Protein AF-A0A3D1ARV5-F1 (afdb_monomer_lite)

pLDDT: mean 89.75, std 9.6, range [51.47, 97.81]

Sequence (75 aa):
DDGAETDLDLGHYERFTHAPLTQANNLTSGRIYEQIITRERRGDYLGKTVQVIPHVTNEIKAAAKRVAVDMDVVI

Secondary structure (DSSP, 8-state):
-------HHHHHHHHHH-PPP-GGG---HHHHHHHHHHHHHHTTTTTPPP-IIIIIHHHHHHHHHHHTTT-S---

Radius of gyration: 14.78 Å; chains: 1; bounding box: 36×26×34 Å

Structure (mmCIF, N/CA/C/O backbone):
data_AF-A0A3D1ARV5-F1
#
_entry.id   AF-A0A3D1ARV5-F1
#
loop_
_atom_site.group_PDB
_atom_site.id
_atom_site.type_symbol
_atom_site.label_atom_id
_atom_site.label_alt_id
_atom_site.label_comp_id
_atom_site.label_asym_id
_atom_site.label_entity_id
_atom_site.label_seq_id
_atom_site.pdbx_PDB_ins_code
_atom_site.Cartn_x
_atom_site.Cartn_y
_atom_site.Cartn_z
_atom_site.occupancy
_atom_site.B_iso_or_equiv
_atom_site.auth_seq_id
_atom_site.auth_comp_id
_atom_site.auth_asym_id
_atom_site.auth_atom_id
_atom_site.pdbx_PDB_model_num
ATOM 1 N N . ASP A 1 1 ? 7.630 7.478 -17.583 1.00 51.47 1 ASP A N 1
ATOM 2 C CA . ASP A 1 1 ? 7.724 8.633 -16.671 1.00 51.47 1 ASP A CA 1
ATOM 3 C C . ASP A 1 1 ? 6.372 9.232 -16.356 1.00 51.47 1 ASP A C 1
ATOM 5 O O . ASP A 1 1 ? 5.867 10.075 -17.088 1.00 51.47 1 ASP A O 1
ATOM 9 N N . ASP A 1 2 ? 5.777 8.783 -15.255 1.00 60.72 2 ASP A N 1
ATOM 10 C CA . ASP A 1 2 ? 4.578 9.391 -14.667 1.00 60.72 2 ASP A CA 1
A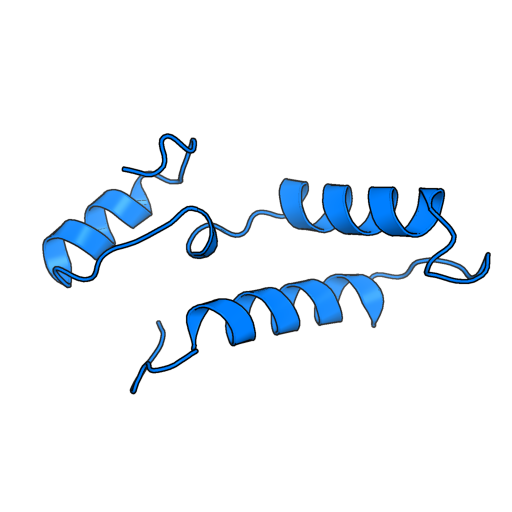TOM 11 C C . ASP A 1 2 ? 4.912 10.546 -13.699 1.00 60.72 2 ASP A C 1
ATOM 13 O O . ASP A 1 2 ? 4.029 11.069 -13.021 1.00 60.72 2 ASP A O 1
ATOM 17 N N . GLY A 1 3 ? 6.179 10.986 -13.674 1.00 59.19 3 GLY A N 1
AT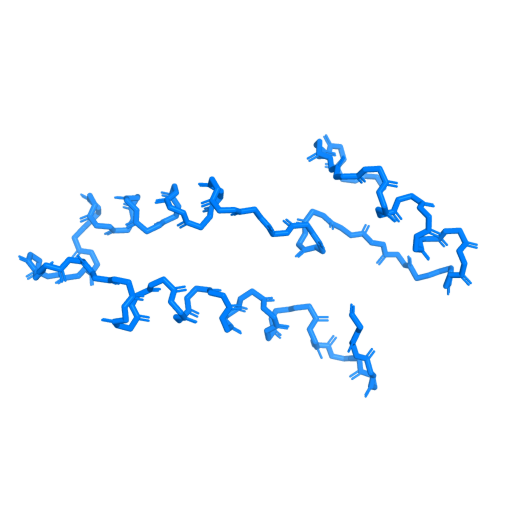OM 18 C CA . GLY A 1 3 ? 6.636 12.193 -12.980 1.00 59.19 3 GLY A CA 1
ATOM 19 C C . GLY A 1 3 ? 6.581 12.109 -11.455 1.00 59.19 3 GLY A C 1
ATOM 20 O O . GLY A 1 3 ? 6.701 13.136 -10.787 1.00 59.19 3 GLY A O 1
ATOM 21 N N . ALA A 1 4 ? 6.377 10.915 -10.896 1.00 62.16 4 ALA A N 1
ATOM 22 C CA . ALA A 1 4 ? 6.319 10.721 -9.459 1.00 62.16 4 ALA A CA 1
ATOM 23 C C . ALA A 1 4 ? 7.719 10.586 -8.843 1.00 62.16 4 ALA A C 1
ATOM 25 O O . ALA A 1 4 ? 8.612 9.970 -9.416 1.00 62.16 4 ALA A O 1
ATOM 26 N N . GLU A 1 5 ? 7.895 11.123 -7.635 1.00 69.88 5 GLU A N 1
ATOM 27 C CA . GLU A 1 5 ? 9.098 10.892 -6.835 1.00 69.88 5 GLU A CA 1
ATOM 28 C C . GLU A 1 5 ? 9.091 9.442 -6.331 1.00 69.88 5 GLU A C 1
ATOM 30 O O . GLU A 1 5 ? 8.223 9.026 -5.552 1.00 69.88 5 GLU A O 1
ATOM 35 N N . THR A 1 6 ? 10.023 8.642 -6.842 1.00 70.38 6 THR A N 1
ATOM 36 C CA . THR A 1 6 ? 10.130 7.213 -6.553 1.00 70.38 6 THR A CA 1
ATOM 37 C C . THR A 1 6 ? 11.484 6.853 -5.962 1.00 70.38 6 THR A C 1
ATOM 39 O O . THR A 1 6 ? 12.448 7.603 -6.092 1.00 70.38 6 THR A O 1
ATOM 42 N N . ASP A 1 7 ? 11.556 5.689 -5.315 1.00 77.69 7 ASP A N 1
ATOM 43 C CA . ASP A 1 7 ? 12.825 5.150 -4.830 1.00 77.69 7 ASP A CA 1
ATOM 44 C C . ASP A 1 7 ? 13.816 4.928 -5.991 1.00 77.69 7 ASP A C 1
ATOM 46 O O . ASP A 1 7 ? 13.411 4.604 -7.115 1.00 77.69 7 ASP A O 1
ATOM 50 N N . LEU A 1 8 ? 15.112 5.092 -5.713 1.00 80.81 8 LEU A N 1
ATOM 51 C CA . LEU A 1 8 ? 16.204 4.848 -6.657 1.00 80.81 8 LEU A CA 1
ATOM 52 C C . LEU A 1 8 ? 16.192 3.405 -7.187 1.00 80.81 8 LEU A C 1
ATOM 54 O O . LEU A 1 8 ? 16.576 3.166 -8.337 1.00 80.81 8 LEU A O 1
ATOM 58 N N . ASP A 1 9 ? 15.724 2.455 -6.376 1.00 81.38 9 ASP A N 1
ATOM 59 C CA . ASP A 1 9 ? 15.673 1.039 -6.730 1.00 81.38 9 ASP A CA 1
ATOM 60 C C . ASP A 1 9 ? 14.759 0.755 -7.926 1.00 81.38 9 ASP A C 1
ATOM 62 O O . ASP A 1 9 ? 15.054 -0.139 -8.719 1.00 81.38 9 ASP A O 1
ATOM 66 N N . LEU A 1 10 ? 13.715 1.559 -8.156 1.00 81.00 10 LEU A N 1
ATOM 67 C CA . LEU A 1 10 ? 12.858 1.393 -9.337 1.00 81.00 10 LEU A CA 1
ATOM 68 C C . LEU A 1 10 ? 13.627 1.621 -10.640 1.00 81.00 10 LEU A C 1
ATOM 70 O O . LEU A 1 10 ? 13.466 0.853 -11.586 1.00 81.00 10 LEU A O 1
ATOM 74 N N . GLY A 1 11 ? 14.555 2.580 -10.661 1.00 78.69 11 GLY A N 1
ATOM 75 C CA . GLY A 1 11 ? 15.445 2.770 -11.805 1.00 78.69 11 GLY A CA 1
ATOM 76 C C . GLY A 1 11 ? 16.415 1.599 -12.002 1.00 78.69 11 GLY A C 1
ATOM 77 O O . GLY A 1 11 ? 16.852 1.331 -13.122 1.00 78.69 11 GLY A O 1
ATOM 78 N N . HIS A 1 12 ? 16.785 0.868 -10.943 1.00 84.31 12 HIS A N 1
ATOM 79 C CA . HIS A 1 12 ? 17.506 -0.399 -11.103 1.00 84.31 12 HIS A CA 1
ATOM 80 C C . HIS A 1 12 ? 16.599 -1.459 -11.734 1.00 84.31 12 HIS A C 1
ATOM 82 O O . HIS A 1 12 ? 16.966 -2.008 -12.772 1.00 84.31 12 HIS A O 1
ATOM 88 N N . TYR A 1 13 ? 15.415 -1.707 -11.174 1.00 86.25 13 TYR A N 1
ATOM 89 C CA . TYR A 1 13 ? 14.507 -2.739 -11.680 1.00 86.25 13 TYR A CA 1
ATOM 90 C C . TYR A 1 13 ? 14.106 -2.513 -13.140 1.00 86.25 13 TYR A C 1
ATOM 92 O O . TYR A 1 13 ? 14.146 -3.459 -13.926 1.00 86.25 13 TYR A O 1
ATOM 100 N N . GLU A 1 14 ? 13.810 -1.276 -13.539 1.00 85.31 14 GLU A N 1
ATOM 101 C CA . GLU A 1 14 ? 13.465 -0.942 -14.925 1.00 85.31 14 GLU A CA 1
ATOM 102 C C . GLU A 1 14 ? 14.623 -1.244 -15.890 1.00 85.31 14 GLU A C 1
ATOM 104 O O . GLU A 1 14 ? 14.421 -1.848 -16.943 1.00 85.31 14 GLU A O 1
ATOM 109 N N . ARG A 1 15 ? 15.867 -0.923 -15.504 1.00 86.38 15 ARG A N 1
ATOM 110 C CA . ARG A 1 15 ? 17.059 -1.223 -16.319 1.00 86.38 15 ARG A CA 1
ATOM 111 C C . ARG A 1 15 ? 17.322 -2.720 -16.480 1.00 86.38 15 ARG A C 1
ATOM 113 O O . ARG A 1 15 ? 17.815 -3.118 -17.531 1.00 86.38 15 ARG A O 1
ATOM 120 N N . PHE A 1 16 ? 17.031 -3.529 -15.461 1.00 90.31 16 PHE A N 1
ATOM 121 C CA . PHE A 1 16 ? 17.282 -4.976 -15.487 1.00 90.31 16 PHE A CA 1
ATOM 122 C C . PHE A 1 16 ? 16.148 -5.785 -16.121 1.00 90.31 16 PHE A C 1
ATOM 124 O O . PHE A 1 16 ? 16.409 -6.796 -16.768 1.00 90.31 16 PHE A O 1
ATOM 131 N N . THR A 1 17 ? 14.898 -5.376 -15.911 1.00 88.81 17 THR A N 1
ATOM 132 C CA . THR A 1 17 ? 13.717 -6.133 -16.359 1.00 88.81 17 THR A CA 1
ATOM 133 C C . THR A 1 17 ? 13.142 -5.618 -17.672 1.00 88.81 17 THR A C 1
ATOM 135 O O . THR A 1 17 ? 12.380 -6.335 -18.315 1.00 88.81 17 THR A O 1
ATOM 138 N N . HIS A 1 18 ? 13.477 -4.383 -18.065 1.00 86.50 18 HIS A N 1
ATOM 139 C CA . HIS A 1 18 ? 12.828 -3.642 -19.152 1.00 86.50 18 HIS A CA 1
ATOM 140 C C . HIS A 1 18 ? 11.303 -3.504 -18.990 1.00 86.50 18 HIS A C 1
ATOM 142 O O . HIS A 1 18 ? 10.617 -3.114 -19.937 1.00 86.50 18 HIS A O 1
ATOM 148 N N . ALA A 1 19 ? 10.764 -3.819 -17.808 1.00 86.25 19 ALA A N 1
ATOM 149 C CA . ALA A 1 19 ? 9.351 -3.676 -17.517 1.00 86.25 19 ALA A CA 1
ATOM 150 C C . ALA A 1 19 ? 9.032 -2.197 -17.258 1.00 86.25 19 ALA A C 1
ATOM 152 O O . ALA A 1 19 ? 9.767 -1.545 -16.512 1.00 86.25 19 ALA A O 1
ATOM 153 N N . PRO A 1 20 ? 7.940 -1.659 -17.828 1.00 83.00 20 PRO A N 1
ATOM 154 C CA . PRO A 1 20 ? 7.503 -0.312 -17.504 1.00 83.00 20 PRO A CA 1
ATOM 155 C C . PRO A 1 20 ? 7.053 -0.269 -16.041 1.00 83.00 20 PRO A C 1
ATOM 157 O O . PRO A 1 20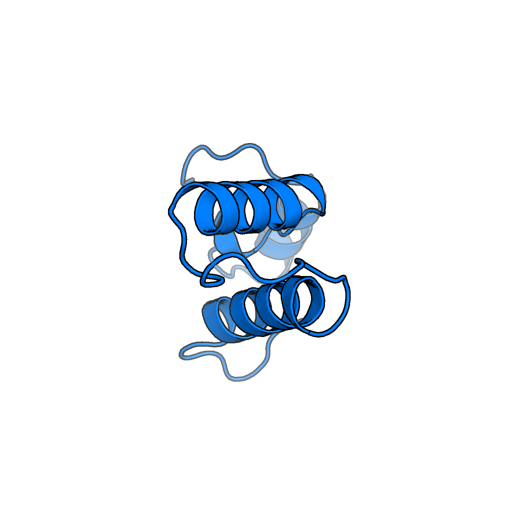 ? 6.141 -0.994 -15.638 1.00 83.00 20 PRO A O 1
ATOM 160 N N . LEU A 1 21 ? 7.687 0.591 -15.248 1.00 87.50 21 LEU A N 1
ATOM 161 C CA . LEU A 1 21 ? 7.318 0.819 -13.854 1.00 87.50 21 LEU A CA 1
ATOM 162 C C . LEU A 1 21 ? 6.547 2.133 -13.723 1.00 87.50 21 LEU A C 1
ATOM 164 O O . LEU A 1 21 ? 6.711 3.073 -14.497 1.00 87.50 21 LEU A O 1
ATOM 168 N N . THR A 1 22 ? 5.667 2.175 -12.733 1.00 88.06 22 THR A N 1
ATOM 169 C CA . THR A 1 22 ? 4.801 3.313 -12.424 1.00 88.06 22 THR A CA 1
ATOM 170 C C . THR A 1 22 ? 4.904 3.653 -10.943 1.00 88.06 22 THR A C 1
ATOM 172 O O . THR A 1 22 ? 5.426 2.888 -10.129 1.00 88.06 22 THR A O 1
ATOM 175 N N . GLN A 1 23 ? 4.288 4.755 -10.541 1.00 86.38 23 GLN A N 1
ATOM 176 C CA . GLN A 1 23 ? 4.117 5.154 -9.155 1.00 86.38 23 GLN A CA 1
ATOM 177 C C . GLN A 1 23 ? 3.431 4.063 -8.311 1.00 86.38 23 GLN A C 1
ATOM 179 O O . GLN A 1 23 ? 3.577 4.050 -7.087 1.00 86.38 23 GLN A O 1
ATOM 184 N N . ALA A 1 24 ? 2.672 3.142 -8.916 1.00 88.50 24 ALA A N 1
ATOM 185 C CA . ALA A 1 24 ? 2.073 2.019 -8.196 1.00 88.50 24 ALA A CA 1
ATOM 186 C C . ALA A 1 24 ? 3.115 0.992 -7.712 1.00 88.50 24 ALA A C 1
ATOM 188 O O . ALA A 1 24 ? 2.852 0.292 -6.738 1.00 88.50 24 ALA A O 1
ATOM 189 N N . ASN A 1 25 ? 4.293 0.942 -8.341 1.00 90.00 25 ASN A N 1
ATOM 190 C CA . ASN A 1 25 ? 5.395 0.048 -7.983 1.00 90.00 25 ASN A CA 1
ATOM 191 C C . ASN A 1 25 ? 6.214 0.562 -6.782 1.00 90.00 25 ASN A C 1
ATOM 193 O O . ASN A 1 25 ? 7.044 -0.175 -6.262 1.00 90.00 25 ASN A O 1
ATOM 197 N N . ASN A 1 26 ? 5.958 1.790 -6.303 1.00 90.69 26 ASN A N 1
ATOM 198 C CA . ASN A 1 26 ? 6.546 2.323 -5.072 1.00 90.69 26 ASN A CA 1
ATOM 199 C C . ASN A 1 26 ? 5.501 2.467 -3.956 1.00 90.69 26 ASN A C 1
ATOM 201 O O . ASN A 1 26 ? 4.691 3.403 -3.968 1.00 90.69 26 ASN A O 1
ATOM 205 N N . LEU A 1 27 ? 5.534 1.595 -2.949 1.00 92.56 27 LEU A N 1
ATOM 206 C CA . LEU A 1 27 ? 4.648 1.689 -1.790 1.00 92.56 27 LEU A CA 1
ATOM 207 C C . LEU A 1 27 ? 5.434 2.069 -0.535 1.00 92.56 27 LEU A C 1
ATOM 209 O O . LEU A 1 27 ? 6.288 1.322 -0.074 1.00 92.56 27 LEU A O 1
ATOM 213 N N . THR A 1 28 ? 5.083 3.203 0.069 1.00 94.38 28 THR A N 1
ATOM 214 C CA . THR A 1 28 ? 5.699 3.673 1.314 1.00 94.38 28 THR A CA 1
ATOM 215 C C . THR A 1 28 ? 4.684 3.695 2.451 1.00 94.38 28 THR A C 1
ATOM 217 O O . THR A 1 28 ? 3.481 3.874 2.232 1.00 94.38 28 THR A O 1
ATOM 220 N N . SER A 1 29 ? 5.165 3.585 3.692 1.00 94.94 29 SER A N 1
ATOM 221 C CA . SER A 1 29 ? 4.322 3.730 4.886 1.00 94.94 29 SER A CA 1
ATOM 222 C C . SER A 1 29 ? 3.561 5.057 4.889 1.00 94.94 29 SER A C 1
ATOM 224 O O . SER A 1 29 ? 2.381 5.078 5.227 1.00 94.94 29 SER A O 1
ATOM 226 N N . GLY A 1 30 ? 4.201 6.150 4.452 1.00 95.06 30 GLY A N 1
ATOM 227 C CA . GLY A 1 30 ? 3.567 7.467 4.350 1.00 95.06 30 GLY A CA 1
ATOM 228 C C . GLY A 1 30 ? 2.318 7.449 3.466 1.00 95.06 30 GLY A C 1
ATOM 229 O O . GLY A 1 30 ? 1.254 7.864 3.918 1.00 95.06 30 GLY A O 1
ATOM 230 N N . ARG A 1 31 ? 2.412 6.872 2.259 1.00 94.00 31 ARG A N 1
ATOM 231 C CA . ARG A 1 31 ? 1.268 6.748 1.335 1.00 94.00 31 ARG A CA 1
ATOM 232 C C . ARG A 1 31 ? 0.156 5.865 1.900 1.00 94.00 31 ARG A C 1
ATOM 234 O O . ARG A 1 31 ? -1.019 6.179 1.727 1.00 94.00 31 ARG A O 1
ATOM 241 N N . ILE A 1 32 ? 0.509 4.776 2.589 1.00 96.12 32 ILE A N 1
ATOM 242 C CA . ILE A 1 32 ? -0.479 3.890 3.222 1.00 96.12 32 ILE A CA 1
ATOM 243 C C . ILE A 1 32 ? -1.252 4.644 4.312 1.00 96.12 32 ILE A C 1
ATOM 245 O O . ILE A 1 32 ? -2.485 4.647 4.310 1.00 96.12 32 ILE A O 1
ATOM 249 N N . TYR A 1 33 ? -0.547 5.309 5.230 1.00 96.38 33 TYR A N 1
ATOM 250 C CA . TYR A 1 33 ? -1.193 6.043 6.319 1.00 96.38 33 TYR A CA 1
ATOM 251 C C . TYR A 1 33 ? -2.000 7.239 5.813 1.00 96.38 33 TYR A C 1
ATOM 253 O O . TYR A 1 33 ? -3.111 7.453 6.295 1.00 96.38 33 TYR A O 1
ATOM 261 N N . GLU A 1 34 ? -1.507 7.969 4.813 1.00 95.62 34 GLU A N 1
ATOM 262 C CA . GLU A 1 34 ? -2.246 9.062 4.176 1.00 95.62 34 GLU A CA 1
ATOM 263 C C . GLU A 1 34 ? -3.588 8.580 3.602 1.00 95.62 34 GLU A C 1
ATOM 265 O O . GLU A 1 34 ? -4.633 9.180 3.873 1.00 95.62 34 GLU A O 1
ATOM 270 N N . GLN A 1 35 ? -3.591 7.463 2.864 1.00 95.25 35 GLN A N 1
ATOM 271 C CA . GLN A 1 35 ? -4.818 6.890 2.303 1.00 95.25 35 GLN A CA 1
ATOM 272 C C . GLN A 1 35 ? -5.801 6.463 3.393 1.00 95.25 35 GLN A C 1
ATOM 274 O O . GLN A 1 35 ? -6.995 6.750 3.295 1.00 95.25 35 GLN A O 1
ATOM 279 N N . ILE A 1 36 ? -5.312 5.810 4.447 1.00 96.94 36 ILE A N 1
ATOM 280 C CA . ILE A 1 36 ? -6.149 5.351 5.557 1.00 96.94 36 ILE A CA 1
ATOM 281 C C . ILE A 1 36 ? -6.760 6.535 6.308 1.00 96.94 36 ILE A C 1
ATOM 283 O O . ILE A 1 36 ? -7.966 6.532 6.538 1.00 96.94 36 ILE A O 1
ATOM 287 N N . ILE A 1 37 ? -5.969 7.559 6.638 1.00 95.62 37 ILE A N 1
ATOM 288 C CA . ILE A 1 37 ? -6.450 8.770 7.321 1.00 95.62 37 ILE A CA 1
ATOM 289 C C . ILE A 1 37 ? -7.470 9.505 6.450 1.00 95.62 37 ILE A C 1
ATOM 291 O O . ILE A 1 37 ? -8.496 9.964 6.944 1.00 95.62 37 ILE A O 1
ATOM 295 N N . THR A 1 38 ? -7.233 9.584 5.141 1.00 96.94 38 THR A N 1
ATOM 296 C CA . THR A 1 38 ? -8.173 10.220 4.208 1.00 96.94 38 THR A CA 1
ATOM 297 C C . THR A 1 38 ? -9.518 9.490 4.177 1.00 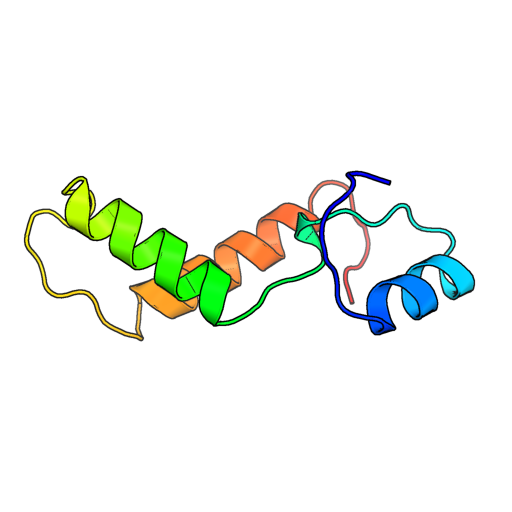96.94 38 THR A C 1
ATOM 299 O O . THR A 1 38 ? -10.568 10.130 4.235 1.00 96.94 38 THR A O 1
ATOM 302 N N . ARG A 1 39 ? -9.507 8.151 4.128 1.00 95.75 39 ARG A N 1
ATOM 303 C CA . ARG A 1 39 ? -10.731 7.332 4.171 1.00 95.75 39 ARG A CA 1
ATOM 304 C C . ARG A 1 39 ? -11.446 7.419 5.516 1.00 95.75 39 ARG A C 1
ATOM 306 O O . ARG A 1 39 ? -12.671 7.480 5.552 1.00 95.75 39 ARG A O 1
ATOM 313 N N . GLU A 1 40 ? -10.688 7.474 6.607 1.00 96.56 40 GLU A N 1
ATOM 314 C CA . GLU A 1 40 ? -11.224 7.680 7.953 1.00 96.56 40 GLU A CA 1
ATOM 315 C C . GLU A 1 40 ? -11.963 9.014 8.050 1.00 96.56 40 GLU A C 1
ATOM 317 O O . GLU A 1 40 ? -13.150 9.018 8.369 1.00 96.56 40 GLU A O 1
ATOM 322 N N . ARG A 1 41 ? -11.328 10.111 7.623 1.00 95.88 41 ARG A N 1
ATOM 323 C CA . ARG A 1 41 ? -11.933 11.452 7.602 1.00 95.88 41 ARG A CA 1
ATOM 324 C C . ARG A 1 41 ? -13.155 11.560 6.692 1.00 95.88 41 ARG A C 1
ATOM 326 O O . ARG A 1 41 ? -14.035 12.375 6.952 1.00 95.88 41 ARG A O 1
ATOM 333 N N . ARG A 1 42 ? -13.220 10.752 5.630 1.00 96.81 42 ARG A N 1
ATOM 334 C CA . ARG A 1 42 ? -14.393 10.655 4.746 1.00 96.81 42 ARG A CA 1
ATOM 335 C C . ARG A 1 42 ? -15.549 9.862 5.369 1.00 96.81 42 ARG A C 1
ATOM 337 O O . ARG A 1 42 ? -16.680 9.985 4.909 1.00 96.81 42 ARG A O 1
ATOM 344 N N . GLY A 1 43 ? -15.282 9.079 6.413 1.00 95.56 43 GLY A N 1
ATOM 345 C CA . GLY A 1 43 ? -16.273 8.252 7.098 1.00 95.56 43 GLY A CA 1
ATOM 346 C C . GLY A 1 43 ? -16.360 6.809 6.593 1.00 95.56 43 GLY A C 1
ATOM 347 O O . GLY A 1 43 ? -17.274 6.090 6.992 1.00 95.56 43 GLY A O 1
ATOM 348 N N . ASP A 1 44 ? -15.413 6.341 5.775 1.00 96.06 44 ASP A N 1
ATOM 349 C CA . ASP A 1 44 ? -15.445 4.990 5.186 1.00 96.06 44 ASP A CA 1
ATOM 350 C C . ASP A 1 44 ? -15.413 3.869 6.242 1.00 96.06 44 ASP A C 1
ATOM 352 O O . ASP A 1 44 ? -15.894 2.763 6.000 1.00 96.06 44 ASP A O 1
ATOM 356 N N . TYR A 1 45 ? -14.856 4.147 7.426 1.00 95.00 45 TYR A N 1
ATOM 357 C CA . TYR A 1 45 ? -14.803 3.199 8.545 1.00 95.00 45 TYR A CA 1
ATOM 358 C C . TYR A 1 45 ? -15.996 3.321 9.509 1.00 95.00 45 TYR A C 1
ATOM 360 O O . TYR A 1 45 ? -16.000 2.680 10.561 1.00 95.00 45 TYR A O 1
ATOM 368 N N . LEU A 1 46 ? -17.024 4.109 9.164 1.00 94.19 46 LEU A N 1
ATOM 369 C CA . LEU A 1 46 ? -18.275 4.255 9.925 1.00 94.19 46 LEU A CA 1
ATOM 370 C C . LEU A 1 46 ? -18.056 4.641 11.402 1.00 94.19 46 LEU A C 1
ATOM 372 O O . LEU A 1 46 ? -18.734 4.132 12.293 1.00 94.19 46 LEU A O 1
ATOM 376 N N . GLY A 1 47 ? -17.062 5.496 11.666 1.00 90.06 47 GLY A N 1
ATOM 377 C CA . GLY A 1 47 ? -16.701 5.947 13.016 1.00 90.06 47 GLY A CA 1
ATOM 378 C C . GLY A 1 47 ? -16.031 4.885 13.897 1.00 90.06 47 GLY A C 1
ATOM 379 O O . GLY A 1 47 ? -15.816 5.123 15.084 1.00 90.06 47 GLY A O 1
ATOM 380 N N . LYS A 1 48 ? -15.697 3.709 13.349 1.00 92.62 48 LYS A N 1
ATOM 381 C CA . LYS A 1 48 ? -14.949 2.672 14.069 1.00 92.62 48 LYS A CA 1
ATOM 382 C C . LYS A 1 48 ? -13.462 3.007 14.115 1.00 92.62 48 LYS A C 1
ATOM 384 O O . LYS A 1 48 ? -12.923 3.664 13.229 1.00 92.62 48 LYS A O 1
ATOM 389 N N . THR A 1 49 ? -12.785 2.493 15.137 1.00 93.56 49 THR A N 1
ATOM 390 C CA . THR A 1 49 ? -11.341 2.661 15.299 1.00 93.56 49 THR A CA 1
ATOM 391 C C . THR A 1 49 ? -10.577 2.034 14.137 1.00 93.56 49 THR A C 1
ATOM 393 O O . THR A 1 49 ? -10.722 0.845 13.845 1.00 93.56 49 THR A O 1
ATOM 396 N N . VAL A 1 50 ? -9.702 2.826 13.524 1.00 95.31 50 VAL A N 1
ATOM 397 C CA . VAL A 1 50 ? -8.699 2.334 12.583 1.00 95.31 50 VAL A CA 1
ATOM 398 C C . VAL A 1 50 ? -7.569 1.655 13.355 1.00 95.31 50 VAL A C 1
ATOM 400 O O . VAL A 1 50 ? -7.086 2.141 14.371 1.00 95.31 50 VAL A O 1
ATOM 403 N N . GLN A 1 51 ? -7.138 0.510 12.850 1.00 95.69 51 GLN A N 1
ATOM 404 C CA . GLN A 1 51 ? -6.175 -0.397 13.474 1.00 95.69 51 GLN A CA 1
ATOM 405 C C . GLN A 1 51 ? -5.177 -0.906 12.435 1.00 95.69 51 GLN A C 1
ATOM 407 O O . GLN A 1 51 ? -5.534 -1.052 11.264 1.00 95.69 51 GLN A O 1
ATOM 412 N N . VAL A 1 52 ? -3.964 -1.265 12.868 1.00 97.00 52 VAL A N 1
ATOM 413 C CA . VAL A 1 52 ? -2.937 -1.862 11.992 1.00 97.00 52 VAL A CA 1
ATOM 414 C C . VAL A 1 52 ? -3.478 -3.108 11.285 1.00 97.00 52 VAL A C 1
ATOM 416 O O . VAL A 1 52 ? -3.423 -3.215 10.061 1.00 97.00 52 VAL A O 1
ATOM 419 N N . ILE A 1 53 ? -4.089 -4.018 12.041 1.00 96.31 53 ILE A N 1
ATOM 420 C CA . ILE A 1 53 ? -4.856 -5.135 11.493 1.00 96.31 53 ILE A CA 1
ATOM 421 C C . ILE A 1 53 ? -6.340 -4.835 11.739 1.00 96.31 53 ILE A C 1
ATOM 423 O O . ILE A 1 53 ? -6.693 -4.559 12.881 1.00 96.31 53 ILE A O 1
ATOM 427 N N . PRO A 1 54 ? -7.211 -4.884 10.716 1.00 95.75 54 PRO A N 1
ATOM 428 C CA . PRO A 1 54 ? -6.926 -5.274 9.334 1.00 95.75 54 PRO A CA 1
ATOM 429 C C . PRO A 1 54 ? -6.620 -4.100 8.385 1.00 95.75 54 PRO A C 1
ATOM 431 O O . PRO A 1 54 ? -6.315 -4.347 7.227 1.00 95.75 54 PRO A O 1
ATOM 434 N N . HIS A 1 55 ? -6.739 -2.838 8.808 1.00 95.69 55 HIS A N 1
ATOM 435 C CA . HIS 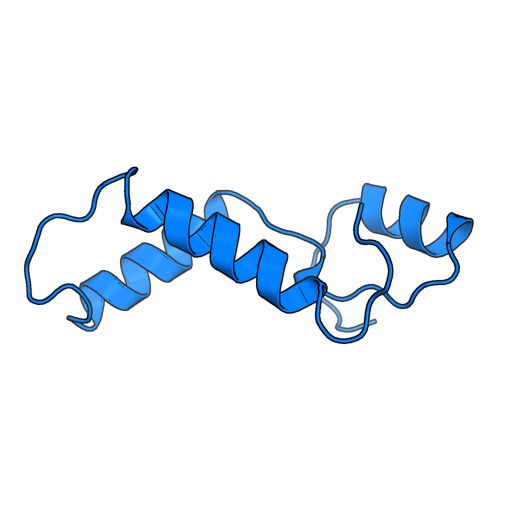A 1 55 ? -6.818 -1.705 7.871 1.00 95.69 55 HIS A CA 1
ATOM 436 C C . HIS A 1 55 ? -5.502 -1.451 7.125 1.00 95.69 55 HIS A C 1
ATOM 438 O O . HIS A 1 55 ? -5.500 -1.396 5.898 1.00 95.69 55 HIS A O 1
ATOM 444 N N . VAL A 1 56 ? -4.373 -1.385 7.841 1.00 97.00 56 VAL A N 1
ATOM 445 C CA . VAL A 1 56 ? -3.048 -1.195 7.219 1.00 97.00 56 VAL A CA 1
ATOM 446 C C . VAL A 1 56 ? -2.671 -2.414 6.385 1.00 97.00 56 VAL A C 1
ATOM 448 O O . VAL A 1 56 ? -2.266 -2.283 5.231 1.00 97.00 56 VAL A O 1
ATOM 451 N N . THR A 1 57 ? -2.866 -3.619 6.926 1.00 97.81 57 THR A N 1
ATOM 452 C CA . THR A 1 57 ? -2.540 -4.849 6.189 1.00 97.81 57 THR A CA 1
ATOM 453 C C . THR A 1 57 ? -3.420 -5.048 4.954 1.00 97.81 57 THR A C 1
ATOM 455 O O . THR A 1 57 ? -2.959 -5.610 3.961 1.00 97.81 57 THR A O 1
ATOM 458 N N . ASN A 1 58 ? -4.666 -4.571 4.959 1.00 97.06 58 ASN A N 1
ATOM 459 C CA . ASN A 1 58 ? -5.530 -4.584 3.781 1.00 97.06 58 ASN A CA 1
ATOM 460 C C . ASN A 1 58 ? -5.046 -3.626 2.692 1.00 97.06 58 ASN A C 1
ATOM 462 O O . ASN A 1 58 ? -5.054 -4.034 1.533 1.00 97.06 58 ASN A O 1
ATOM 466 N N . GLU A 1 59 ? -4.577 -2.422 3.032 1.00 96.56 59 GLU A N 1
ATOM 467 C CA . GLU A 1 59 ? -3.996 -1.512 2.032 1.00 96.56 59 GLU A CA 1
ATOM 468 C C . GLU A 1 59 ? -2.723 -2.088 1.406 1.00 96.56 59 GLU A C 1
ATOM 470 O O . GLU A 1 59 ? -2.581 -2.056 0.185 1.00 96.56 59 GLU A O 1
ATOM 475 N N . ILE A 1 60 ? -1.847 -2.710 2.205 1.00 96.69 60 ILE A N 1
ATOM 476 C CA . ILE A 1 60 ? -0.651 -3.398 1.687 1.00 96.69 60 ILE A CA 1
ATOM 477 C C . ILE A 1 60 ? -1.052 -4.499 0.694 1.00 96.69 60 ILE A C 1
ATOM 479 O O . ILE A 1 60 ? -0.555 -4.545 -0.431 1.00 96.69 60 ILE A O 1
ATOM 483 N N . LYS A 1 61 ? -2.011 -5.358 1.070 1.00 97.06 61 LYS A N 1
ATOM 484 C CA . LYS A 1 61 ? -2.521 -6.415 0.178 1.00 97.06 61 LYS A CA 1
ATOM 485 C C . LYS A 1 61 ? -3.170 -5.846 -1.085 1.00 97.06 61 LYS A C 1
ATOM 487 O O . LYS A 1 61 ? -3.027 -6.431 -2.155 1.00 97.06 61 LYS A O 1
ATOM 492 N N . ALA A 1 62 ? -3.913 -4.746 -0.975 1.00 95.81 62 ALA A N 1
ATOM 493 C CA . ALA A 1 62 ? -4.579 -4.117 -2.111 1.00 95.81 62 ALA A CA 1
ATOM 494 C C . ALA A 1 62 ? -3.576 -3.499 -3.093 1.00 95.81 62 ALA A C 1
ATOM 496 O O . ALA A 1 62 ? -3.765 -3.616 -4.303 1.00 95.81 62 ALA A O 1
ATOM 497 N N . ALA A 1 63 ? -2.504 -2.884 -2.589 1.00 94.75 63 ALA A N 1
ATOM 498 C CA . ALA A 1 63 ? -1.418 -2.363 -3.411 1.00 94.75 63 ALA A CA 1
ATOM 499 C C . ALA A 1 63 ? -0.704 -3.486 -4.180 1.00 94.75 63 ALA A C 1
ATOM 501 O O . ALA A 1 63 ? -0.592 -3.396 -5.400 1.00 94.75 63 ALA A O 1
ATOM 502 N N . ALA A 1 64 ? -0.344 -4.584 -3.503 1.00 95.00 64 ALA A N 1
ATOM 503 C CA . ALA A 1 64 ? 0.273 -5.746 -4.149 1.00 95.00 64 ALA A CA 1
ATOM 504 C C . ALA A 1 64 ? -0.621 -6.350 -5.248 1.00 95.00 64 ALA A C 1
ATOM 506 O O . ALA A 1 64 ? -0.167 -6.622 -6.354 1.00 95.00 64 ALA A O 1
ATOM 507 N N . LYS A 1 65 ? -1.928 -6.493 -4.987 1.00 95.50 65 LYS A N 1
ATOM 508 C CA . LYS A 1 65 ? -2.881 -6.990 -5.995 1.00 95.50 65 LYS A CA 1
ATOM 509 C C . LYS A 1 65 ? -3.024 -6.067 -7.204 1.00 95.50 65 LYS A C 1
ATOM 511 O O . LYS A 1 65 ? -3.304 -6.549 -8.293 1.00 95.50 65 LYS A O 1
ATOM 516 N N . ARG A 1 66 ? -2.863 -4.755 -7.019 1.00 93.50 66 ARG A N 1
ATOM 517 C CA . ARG A 1 66 ? -3.018 -3.764 -8.093 1.00 93.50 66 ARG A CA 1
ATOM 518 C C . ARG A 1 66 ? -1.922 -3.879 -9.147 1.00 93.50 66 ARG A C 1
ATOM 520 O O . ARG A 1 66 ? -2.217 -3.715 -10.321 1.00 93.50 66 ARG A O 1
ATOM 527 N N . VAL A 1 67 ? -0.690 -4.159 -8.726 1.00 93.38 67 VAL A N 1
ATOM 528 C CA . VAL A 1 67 ? 0.459 -4.315 -9.636 1.00 93.38 67 VAL A CA 1
ATOM 529 C C . VAL A 1 67 ? 0.557 -5.718 -10.241 1.00 93.38 67 VAL A C 1
ATOM 531 O O . VAL A 1 67 ? 1.331 -5.927 -11.162 1.00 93.38 67 VAL A O 1
ATOM 534 N N . ALA A 1 68 ? -0.231 -6.673 -9.743 1.00 94.56 68 ALA A N 1
ATOM 535 C CA . ALA A 1 68 ? -0.238 -8.057 -10.216 1.00 94.56 68 ALA A CA 1
ATOM 536 C C . ALA A 1 68 ? -1.196 -8.327 -11.385 1.00 94.56 68 ALA A C 1
ATOM 538 O O . ALA A 1 68 ? -1.284 -9.460 -11.852 1.00 94.56 68 ALA A O 1
ATOM 539 N N . VAL A 1 69 ? -1.951 -7.322 -11.832 1.00 92.75 69 VAL A N 1
ATOM 540 C CA . VAL A 1 69 ? -2.895 -7.477 -12.945 1.00 92.75 69 VAL A CA 1
ATOM 541 C C . VAL A 1 69 ? -2.118 -7.759 -14.231 1.00 92.75 69 VAL A C 1
ATOM 543 O O . VAL A 1 69 ? -1.181 -7.033 -14.549 1.00 92.75 69 VAL A O 1
ATOM 546 N N . ASP A 1 70 ? -2.514 -8.815 -14.944 1.00 91.06 70 ASP A N 1
ATOM 547 C CA . ASP A 1 70 ? -1.915 -9.269 -16.208 1.00 91.06 70 ASP A CA 1
ATOM 548 C C . ASP A 1 70 ? -0.415 -9.625 -16.133 1.00 91.06 70 ASP A C 1
ATOM 550 O O . ASP A 1 70 ? 0.264 -9.668 -17.157 1.00 91.06 70 ASP A O 1
ATOM 554 N N . MET A 1 71 ? 0.107 -9.896 -14.930 1.00 91.19 71 MET A N 1
ATOM 555 C CA . MET A 1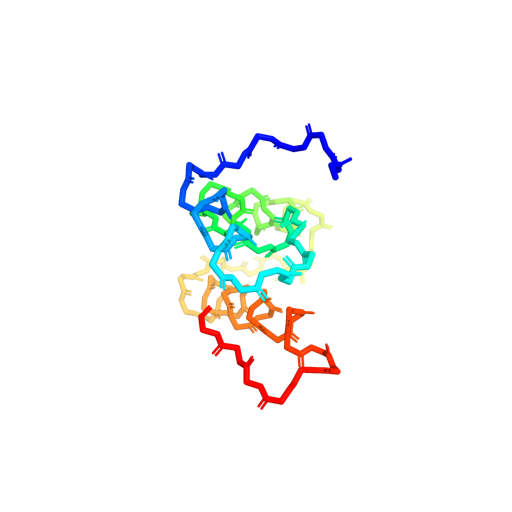 71 ? 1.496 -10.309 -14.707 1.00 91.19 71 MET A CA 1
ATOM 556 C C . MET A 1 71 ? 1.578 -11.802 -14.377 1.00 91.19 71 MET A C 1
ATOM 558 O O . MET A 1 71 ? 0.844 -12.289 -13.517 1.00 91.19 71 MET A O 1
ATOM 562 N N . ASP A 1 72 ? 2.524 -12.515 -14.991 1.00 94.06 72 ASP A N 1
ATOM 563 C CA . ASP A 1 72 ? 2.800 -13.918 -14.649 1.00 94.06 72 ASP A CA 1
ATOM 564 C C . ASP A 1 72 ? 3.476 -14.046 -13.273 1.00 94.06 72 ASP A C 1
ATOM 566 O O . ASP A 1 72 ? 3.175 -14.953 -12.495 1.00 94.06 72 ASP A O 1
ATOM 570 N N . VAL A 1 73 ? 4.400 -13.127 -12.965 1.00 93.19 73 VAL A N 1
ATOM 571 C CA . VAL A 1 73 ? 5.165 -13.076 -11.711 1.00 93.19 73 VAL A CA 1
ATOM 572 C C . VAL A 1 73 ? 5.390 -11.616 -11.310 1.00 93.19 73 VAL A C 1
ATOM 574 O O . VAL A 1 73 ? 5.764 -10.795 -12.142 1.00 93.19 73 VAL A O 1
ATOM 577 N N . VAL A 1 74 ? 5.200 -11.308 -10.023 1.00 92.44 74 VAL A N 1
ATOM 578 C CA . VAL A 1 74 ? 5.531 -10.011 -9.406 1.00 92.44 74 VAL A CA 1
ATOM 579 C C . VAL A 1 74 ? 6.599 -10.240 -8.344 1.00 92.44 74 VAL A C 1
ATOM 581 O O . VAL A 1 74 ? 6.483 -11.188 -7.562 1.00 92.44 74 VAL A O 1
ATOM 584 N N . ILE A 1 75 ? 7.620 -9.383 -8.329 1.00 88.88 75 ILE A N 1
ATOM 585 C CA . ILE A 1 75 ? 8.750 -9.418 -7.392 1.00 88.88 75 ILE A CA 1
ATOM 586 C C . ILE A 1 75 ? 8.726 -8.146 -6.553 1.00 88.88 75 ILE A C 1
ATOM 588 O O . ILE A 1 75 ? 8.547 -7.064 -7.157 1.00 88.88 75 ILE A O 1
#

Foldseek 3Di:
DQPDDADPVVVVCCVVVVDDDDPLNGDDPVVLVVVLVVCVVVCVVVPDDDDCPPRSVVSVVVSVVVVCPPNPDDD